Protein AF-A0A3A2HUS3-F1 (afdb_monomer)

pLDDT: mean 70.69, std 8.5, range [50.84, 84.62]

Sequence (132 aa):
MEIFFVGLSAISTSAAAAAAWFSYQVSKDNFKFQKKVTNNQATSYQLNNVLELLIRLKVELEDIGSLSDDEFLKLEPQLQEIKKQINVLAHLVQLRPELIKLRNASDVAHLVDQELELAIEVIKSEIKALWD

Structure (mmCIF, N/CA/C/O backbone):
data_AF-A0A3A2HUS3-F1
#
_entry.id   AF-A0A3A2HUS3-F1
#
loop_
_atom_site.group_PDB
_atom_site.id
_atom_site.type_symbol
_atom_site.label_atom_id
_atom_site.label_alt_id
_atom_site.label_comp_id
_atom_site.label_asym_id
_atom_site.label_entity_id
_atom_site.label_seq_id
_atom_site.pdbx_PDB_ins_code
_atom_site.Cartn_x
_atom_site.Cartn_y
_atom_site.Cartn_z
_atom_site.occupancy
_atom_site.B_iso_or_equiv
_atom_site.auth_seq_id
_atom_site.auth_comp_id
_atom_site.auth_asym_id
_atom_site.auth_atom_id
_atom_site.pdbx_PDB_model_num
ATOM 1 N N . MET A 1 1 ? 50.929 19.639 -42.996 1.00 51.78 1 MET A N 1
ATOM 2 C CA . MET A 1 1 ? 49.926 20.275 -42.111 1.00 51.78 1 MET A CA 1
ATOM 3 C C . MET A 1 1 ? 48.604 19.494 -42.096 1.00 51.78 1 MET A C 1
ATOM 5 O O . MET A 1 1 ? 47.996 19.407 -41.041 1.00 51.78 1 MET A O 1
ATOM 9 N N . GLU A 1 2 ? 48.206 18.839 -43.199 1.00 52.03 2 GLU A N 1
ATOM 10 C CA . GLU A 1 2 ? 46.978 18.016 -43.281 1.00 52.03 2 GLU A CA 1
ATOM 11 C C . GLU A 1 2 ? 46.951 16.778 -42.366 1.00 52.03 2 GLU A C 1
ATOM 13 O O . GLU A 1 2 ? 45.949 16.541 -41.703 1.00 52.03 2 GLU A O 1
ATOM 18 N N . ILE A 1 3 ? 48.049 16.020 -42.247 1.00 53.53 3 ILE A N 1
ATOM 19 C CA . ILE A 1 3 ? 48.079 14.765 -41.458 1.00 53.53 3 ILE A CA 1
ATOM 20 C C . ILE A 1 3 ? 47.799 15.011 -39.960 1.00 53.53 3 ILE A C 1
ATOM 22 O O . ILE A 1 3 ? 47.176 14.190 -39.290 1.00 53.53 3 ILE A O 1
ATOM 26 N N . PHE A 1 4 ? 48.196 16.177 -39.440 1.00 55.53 4 PHE A N 1
ATOM 27 C CA . PHE A 1 4 ? 47.967 16.568 -38.046 1.00 55.53 4 PHE A CA 1
ATOM 28 C C . PHE A 1 4 ? 46.487 16.901 -37.778 1.00 55.53 4 PHE A C 1
ATOM 30 O O . PHE A 1 4 ? 45.933 16.485 -36.764 1.00 55.53 4 PHE A O 1
ATOM 37 N N . PHE A 1 5 ? 45.818 17.572 -38.724 1.00 56.81 5 PHE A N 1
ATOM 38 C CA . PHE A 1 5 ? 44.376 17.850 -38.667 1.00 56.81 5 PHE A CA 1
ATOM 39 C C . PHE A 1 5 ? 43.522 16.585 -38.855 1.00 56.81 5 PHE A C 1
ATOM 41 O O . PHE A 1 5 ? 42.498 16.426 -38.189 1.00 56.81 5 PHE A O 1
ATOM 48 N N . VAL A 1 6 ? 43.956 15.652 -39.708 1.00 60.84 6 VAL A N 1
ATOM 49 C CA . VAL A 1 6 ? 43.299 14.344 -39.886 1.00 60.84 6 VAL A CA 1
ATOM 50 C C . VAL A 1 6 ? 43.428 13.485 -38.619 1.00 60.84 6 VAL A C 1
ATOM 52 O O . VAL A 1 6 ? 42.453 12.877 -38.185 1.00 60.84 6 VAL A O 1
ATOM 55 N N . GLY A 1 7 ? 44.588 13.498 -37.952 1.00 55.97 7 GLY A N 1
ATOM 56 C CA . GLY A 1 7 ? 44.775 12.814 -36.665 1.00 55.97 7 GLY A CA 1
ATOM 57 C C . GLY A 1 7 ? 43.912 13.395 -35.536 1.00 55.97 7 GLY A C 1
ATOM 58 O O . GLY A 1 7 ? 43.252 12.649 -34.814 1.00 55.97 7 GLY A O 1
ATOM 59 N N . LEU A 1 8 ? 43.853 14.726 -35.413 1.00 57.59 8 LEU A N 1
ATOM 60 C CA . LEU A 1 8 ? 43.013 15.414 -34.422 1.00 57.59 8 LEU A CA 1
ATOM 61 C C . LEU A 1 8 ? 41.513 15.206 -34.669 1.00 57.59 8 LEU A C 1
ATOM 63 O O . LEU A 1 8 ? 40.757 15.001 -33.719 1.00 57.59 8 LEU A O 1
ATOM 67 N N . SER A 1 9 ? 41.073 15.215 -35.930 1.00 61.94 9 SER A N 1
ATOM 68 C CA . SER A 1 9 ? 39.673 14.943 -36.279 1.00 61.94 9 SER A CA 1
ATOM 69 C C . SER A 1 9 ? 39.289 13.483 -36.047 1.00 61.94 9 SER A C 1
ATOM 71 O O . SER A 1 9 ? 38.192 13.237 -35.553 1.00 61.94 9 SER A O 1
ATOM 73 N N . ALA A 1 10 ? 40.181 12.517 -36.287 1.00 60.75 10 ALA A N 1
ATOM 74 C CA . ALA A 1 10 ? 39.936 11.109 -35.965 1.00 60.75 10 ALA A CA 1
ATOM 75 C C . ALA A 1 10 ? 39.793 10.870 -34.450 1.00 60.75 10 ALA A C 1
ATOM 77 O O . ALA A 1 10 ? 38.880 10.161 -34.017 1.00 60.75 10 ALA A O 1
ATOM 78 N N . ILE A 1 11 ? 40.641 11.508 -33.635 1.00 58.38 11 ILE A N 1
ATOM 79 C CA . ILE A 1 11 ? 40.558 11.440 -32.166 1.00 58.38 11 ILE A CA 1
ATOM 80 C C . ILE A 1 11 ? 39.273 12.116 -31.670 1.00 58.38 11 ILE A C 1
ATOM 82 O O . ILE A 1 11 ? 38.552 11.536 -30.861 1.00 58.38 11 ILE A O 1
ATOM 86 N N . SER A 1 12 ? 38.941 13.297 -32.200 1.00 56.56 12 SER A N 1
ATOM 87 C CA . SER A 1 12 ? 37.705 14.019 -31.870 1.00 56.56 12 SER A CA 1
ATOM 88 C C . SER A 1 12 ? 36.451 13.224 -32.254 1.00 56.56 12 SER A C 1
ATOM 90 O O . SER A 1 12 ? 35.528 13.087 -31.455 1.00 56.56 12 SER A O 1
ATOM 92 N N . THR A 1 13 ? 36.445 12.602 -33.436 1.00 67.38 13 THR A N 1
ATOM 93 C CA . THR A 1 13 ? 35.332 11.761 -33.910 1.00 67.38 13 THR A CA 1
ATOM 94 C C . THR A 1 13 ? 35.175 10.505 -33.052 1.00 67.38 13 THR A C 1
ATOM 96 O O . THR A 1 13 ? 34.057 10.121 -32.719 1.00 67.38 13 THR A O 1
ATOM 99 N N . SER A 1 14 ? 36.283 9.895 -32.626 1.00 50.84 14 SER A N 1
ATOM 100 C CA . SER A 1 14 ? 36.264 8.733 -31.727 1.00 50.84 14 SER A CA 1
ATOM 101 C C . SER A 1 14 ? 35.761 9.103 -30.327 1.00 50.84 14 SER A C 1
ATOM 103 O O . SER A 1 14 ? 34.958 8.375 -29.745 1.00 50.84 14 SER A O 1
ATOM 105 N N . ALA A 1 15 ? 36.171 10.263 -29.805 1.00 59.06 15 ALA A N 1
ATOM 106 C CA . ALA A 1 15 ? 35.678 10.793 -28.535 1.00 59.06 15 ALA A CA 1
ATOM 107 C C . ALA A 1 15 ? 34.179 11.138 -28.602 1.00 59.06 15 ALA A C 1
ATOM 109 O 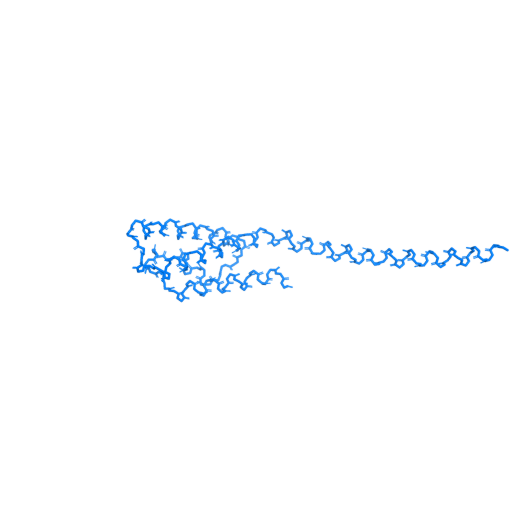O . ALA A 1 15 ? 33.427 10.805 -27.686 1.00 59.06 15 ALA A O 1
ATOM 110 N N . ALA A 1 16 ? 33.724 11.733 -29.708 1.00 62.31 16 ALA A N 1
ATOM 111 C CA . ALA A 1 16 ? 32.313 12.014 -29.953 1.00 62.31 16 ALA A CA 1
ATOM 112 C C . ALA A 1 16 ? 31.480 10.726 -30.067 1.00 62.31 16 ALA A C 1
ATOM 114 O O . ALA A 1 16 ? 30.392 10.650 -29.499 1.00 62.31 16 ALA A O 1
ATOM 115 N N . ALA A 1 17 ? 31.998 9.690 -30.733 1.00 66.25 17 ALA A N 1
ATOM 116 C CA . ALA A 1 17 ? 31.344 8.387 -30.828 1.00 66.25 17 ALA A CA 1
ATOM 117 C C . ALA A 1 17 ? 31.233 7.693 -29.460 1.00 66.25 17 ALA A C 1
ATOM 119 O O . ALA A 1 17 ? 30.179 7.150 -29.130 1.00 66.25 17 ALA A O 1
ATOM 120 N N . ALA A 1 18 ? 32.280 7.763 -28.631 1.00 51.53 18 ALA A N 1
ATOM 121 C CA . ALA A 1 18 ? 32.242 7.252 -27.263 1.00 51.53 18 ALA A CA 1
ATOM 122 C C . ALA A 1 18 ? 31.208 8.005 -26.406 1.00 51.53 18 ALA A C 1
ATOM 124 O O . ALA A 1 18 ? 30.395 7.379 -25.727 1.00 51.53 18 ALA A O 1
ATOM 125 N N . ALA A 1 19 ? 31.173 9.338 -26.486 1.00 58.91 19 ALA A N 1
ATOM 126 C CA . ALA A 1 19 ? 30.178 10.152 -25.789 1.00 58.91 19 ALA A CA 1
ATOM 127 C C . ALA A 1 19 ? 28.741 9.853 -26.257 1.00 58.91 19 ALA A C 1
ATOM 129 O O . ALA A 1 19 ? 27.833 9.740 -25.434 1.00 58.91 19 ALA A O 1
ATOM 130 N N . ALA A 1 20 ? 28.533 9.661 -27.562 1.00 67.50 20 ALA A N 1
ATOM 131 C CA . ALA A 1 20 ? 27.241 9.271 -28.122 1.00 67.50 20 ALA A CA 1
ATOM 132 C C . ALA A 1 20 ? 26.803 7.877 -27.645 1.00 67.50 20 ALA A C 1
ATOM 134 O O . ALA A 1 20 ? 25.630 7.685 -27.330 1.00 67.50 20 ALA A O 1
ATOM 135 N N . TRP A 1 21 ? 27.734 6.926 -27.520 1.00 58.56 21 TRP A N 1
ATOM 136 C CA . TRP A 1 21 ? 27.459 5.597 -26.972 1.00 58.56 21 TRP A CA 1
ATOM 137 C C . TRP A 1 21 ? 27.041 5.657 -25.500 1.00 58.56 21 TRP A C 1
ATOM 139 O O . TRP A 1 21 ? 26.016 5.087 -25.130 1.00 58.56 21 TRP A O 1
ATOM 149 N N . PHE A 1 22 ? 27.774 6.397 -24.661 1.00 55.16 22 PHE A N 1
ATOM 150 C CA . PHE A 1 22 ? 27.390 6.595 -23.259 1.00 55.16 22 PHE A CA 1
ATOM 151 C C . PHE A 1 22 ? 26.035 7.300 -23.131 1.00 55.16 22 PHE A C 1
ATOM 153 O O . PHE A 1 22 ? 25.199 6.875 -22.337 1.00 55.16 22 PHE A O 1
ATOM 160 N N . SER A 1 23 ? 25.780 8.318 -23.956 1.00 57.31 23 SER A N 1
ATOM 161 C CA . SER A 1 23 ? 24.493 9.020 -24.000 1.00 57.31 23 SER A CA 1
ATOM 162 C C . SER A 1 23 ? 23.342 8.094 -24.418 1.00 57.31 23 SER A C 1
ATOM 164 O O . SER A 1 23 ? 22.276 8.104 -23.802 1.00 57.31 23 SER A O 1
ATOM 166 N N . TYR A 1 24 ? 23.565 7.216 -25.401 1.00 68.88 24 TYR A N 1
ATOM 167 C CA . TYR A 1 24 ? 22.598 6.195 -25.804 1.00 68.88 24 TYR A CA 1
ATOM 168 C C . TYR A 1 24 ? 22.323 5.186 -24.684 1.00 68.88 24 TYR A C 1
ATOM 170 O O . TYR A 1 24 ? 21.164 4.854 -24.432 1.00 68.88 24 TYR A O 1
ATOM 178 N N . GLN A 1 25 ? 23.361 4.734 -23.978 1.00 58.06 25 GLN A N 1
ATOM 179 C CA . GLN A 1 25 ? 23.215 3.805 -22.860 1.00 58.06 25 GLN A CA 1
ATOM 180 C C . GLN A 1 25 ? 22.396 4.424 -21.718 1.00 58.06 25 GLN A C 1
ATOM 182 O O . GLN A 1 25 ? 21.412 3.832 -21.279 1.00 58.06 25 GLN A O 1
ATOM 187 N N . VAL A 1 26 ? 22.734 5.655 -21.316 1.00 59.06 26 VAL A N 1
ATOM 188 C CA . VAL A 1 26 ? 22.004 6.412 -20.285 1.00 59.06 26 VAL A CA 1
ATOM 189 C C . VAL A 1 26 ? 20.557 6.663 -20.710 1.00 59.06 26 VAL A C 1
ATOM 191 O O . VAL A 1 26 ? 19.644 6.473 -19.913 1.00 59.06 26 VAL A O 1
ATOM 194 N N . SER A 1 27 ? 20.317 7.029 -21.971 1.00 57.16 27 SER A N 1
ATOM 195 C CA . SER A 1 27 ? 18.965 7.231 -22.505 1.00 57.16 27 SER A CA 1
ATOM 196 C C . SER A 1 27 ? 18.143 5.938 -22.501 1.00 57.16 27 SER A C 1
ATOM 198 O O . SER A 1 27 ? 16.986 5.935 -22.083 1.00 57.16 27 SER A O 1
ATOM 200 N N . LYS A 1 28 ? 18.749 4.809 -22.887 1.00 66.31 28 LYS A N 1
ATOM 201 C CA . LYS A 1 28 ? 18.108 3.489 -22.868 1.00 66.31 28 LYS A CA 1
ATOM 202 C C . LYS A 1 28 ? 17.725 3.063 -21.453 1.00 66.31 28 LYS A C 1
ATOM 204 O O . LYS A 1 28 ? 16.630 2.535 -21.256 1.00 66.31 28 LYS A O 1
ATOM 209 N N . ASP A 1 29 ? 18.600 3.284 -20.482 1.00 62.12 29 ASP A N 1
ATOM 210 C CA . ASP A 1 29 ? 18.331 2.932 -19.090 1.00 62.12 29 ASP A CA 1
ATOM 211 C C . ASP A 1 29 ? 17.313 3.888 -18.456 1.00 62.12 29 ASP A C 1
ATOM 213 O O . ASP A 1 29 ? 16.397 3.432 -17.772 1.00 62.12 29 ASP A O 1
ATOM 217 N N . ASN A 1 30 ? 17.360 5.180 -18.793 1.00 58.94 30 ASN A N 1
ATOM 218 C CA . ASN A 1 30 ? 16.350 6.154 -18.383 1.00 58.94 30 ASN A CA 1
ATOM 219 C C . ASN A 1 30 ? 14.971 5.841 -18.991 1.00 58.94 30 ASN A C 1
ATOM 221 O O . ASN A 1 30 ? 13.960 5.921 -18.305 1.00 58.94 30 ASN A O 1
ATOM 225 N N . PHE A 1 31 ? 14.907 5.409 -20.253 1.00 60.28 31 PHE A N 1
ATOM 226 C CA . PHE A 1 31 ? 13.658 4.983 -20.889 1.00 60.28 31 PHE A CA 1
ATOM 227 C C . PHE A 1 31 ? 13.082 3.721 -20.238 1.00 60.28 31 PHE A C 1
ATOM 229 O O . PHE A 1 31 ? 11.879 3.641 -19.995 1.00 60.28 31 PHE A O 1
ATOM 236 N N . LYS A 1 32 ? 13.926 2.731 -19.915 1.00 66.81 32 LYS A N 1
ATOM 237 C CA . LYS A 1 32 ? 13.492 1.546 -19.156 1.00 66.81 32 LYS A CA 1
ATOM 238 C C . LYS A 1 32 ? 12.974 1.928 -17.772 1.00 66.81 32 LYS A C 1
ATOM 240 O O . LYS A 1 32 ? 11.941 1.405 -17.363 1.00 66.81 32 LYS A O 1
ATOM 245 N N . PHE A 1 33 ? 13.661 2.838 -17.082 1.00 58.59 33 PHE A N 1
ATOM 246 C CA . PHE A 1 33 ? 13.237 3.363 -15.789 1.00 58.59 33 PHE A CA 1
ATOM 247 C C . PHE A 1 33 ? 11.894 4.088 -15.898 1.00 58.59 33 PHE A C 1
ATOM 249 O O . PHE A 1 33 ? 10.962 3.726 -15.192 1.00 58.59 33 PHE A O 1
ATOM 256 N N . GLN A 1 34 ? 11.742 5.021 -16.841 1.00 57.94 34 GLN A N 1
ATOM 257 C CA . GLN A 1 34 ? 10.480 5.725 -17.086 1.00 57.94 34 GLN A CA 1
ATOM 258 C C . GLN A 1 34 ? 9.350 4.759 -17.431 1.00 57.94 34 GLN A C 1
ATOM 260 O O . GLN A 1 34 ? 8.263 4.878 -16.885 1.00 57.94 34 GLN A O 1
ATOM 265 N N . LYS A 1 35 ? 9.604 3.747 -18.266 1.00 63.69 35 LYS A N 1
ATOM 266 C CA . LYS A 1 35 ? 8.612 2.716 -18.587 1.00 63.69 35 LYS A CA 1
ATOM 267 C C . LYS A 1 35 ? 8.212 1.896 -17.356 1.00 63.69 35 LYS A C 1
ATOM 269 O O . LYS A 1 35 ? 7.028 1.623 -17.184 1.00 63.69 35 LYS A O 1
ATOM 274 N N . LYS A 1 36 ? 9.170 1.521 -16.498 1.00 61.88 36 LYS A N 1
ATOM 275 C CA . LYS A 1 36 ? 8.906 0.817 -15.229 1.00 61.88 36 LYS A CA 1
ATOM 276 C C . LYS A 1 36 ? 8.088 1.701 -14.282 1.00 61.88 36 LYS A C 1
ATOM 278 O O . LYS A 1 36 ? 7.074 1.251 -13.764 1.00 61.88 36 LYS A O 1
ATOM 283 N N . VAL A 1 37 ? 8.469 2.972 -14.144 1.00 63.81 37 VAL A N 1
ATOM 284 C CA . VAL A 1 37 ? 7.759 3.978 -13.344 1.00 63.81 37 VAL A CA 1
ATOM 285 C C . VAL A 1 37 ? 6.339 4.166 -13.857 1.00 63.81 37 VAL A C 1
ATOM 287 O O . VAL A 1 37 ? 5.416 3.966 -13.090 1.00 63.81 37 VAL A O 1
ATOM 290 N N . THR A 1 38 ? 6.127 4.484 -15.135 1.00 64.81 38 THR A N 1
ATOM 291 C CA . THR A 1 38 ? 4.790 4.743 -15.694 1.00 64.81 38 THR A CA 1
ATOM 292 C C . THR A 1 38 ? 3.878 3.521 -15.606 1.00 64.81 38 THR A C 1
ATOM 294 O O . THR A 1 38 ? 2.712 3.667 -15.247 1.00 64.81 38 THR A O 1
ATOM 297 N N . ASN A 1 39 ? 4.398 2.317 -15.867 1.00 66.81 39 ASN A N 1
ATOM 298 C CA . ASN A 1 39 ? 3.611 1.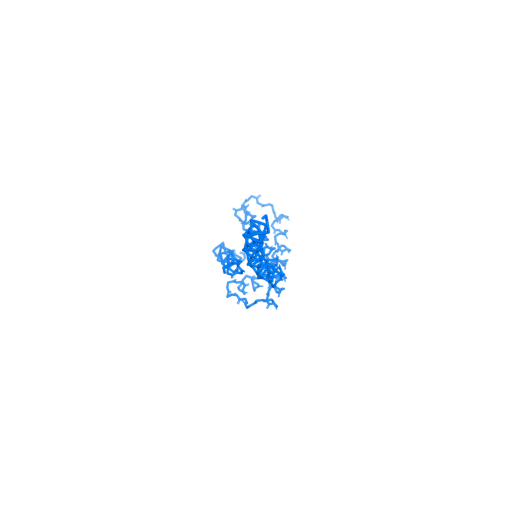087 -15.742 1.00 66.81 39 ASN A CA 1
ATOM 299 C C . ASN A 1 39 ? 3.208 0.796 -14.290 1.00 66.81 39 ASN A C 1
ATOM 301 O O . ASN A 1 39 ? 2.114 0.290 -14.055 1.00 66.81 39 ASN A O 1
ATOM 305 N N . ASN A 1 40 ? 4.067 1.139 -13.327 1.00 72.56 40 ASN A N 1
ATOM 306 C CA . ASN A 1 40 ? 3.840 0.849 -11.914 1.00 72.56 40 ASN A CA 1
ATOM 307 C C . ASN A 1 40 ? 3.300 2.057 -11.136 1.00 72.56 40 ASN A C 1
ATOM 309 O O . ASN A 1 40 ? 2.990 1.919 -9.959 1.00 72.56 40 ASN A O 1
ATOM 313 N N . GLN A 1 41 ? 3.153 3.231 -11.759 1.00 72.06 41 GLN A N 1
ATOM 314 C CA . GLN A 1 41 ? 2.782 4.480 -11.089 1.00 72.06 41 GLN A CA 1
ATOM 315 C C . GLN A 1 41 ? 1.375 4.402 -10.504 1.00 72.06 41 GLN A C 1
ATOM 317 O O . GLN A 1 41 ? 1.178 4.760 -9.347 1.00 72.06 41 GLN A O 1
ATOM 322 N N . ALA A 1 42 ? 0.407 3.903 -11.279 1.00 72.75 42 ALA A N 1
ATOM 323 C CA . ALA A 1 42 ? -0.967 3.738 -10.811 1.00 72.75 42 ALA A CA 1
ATOM 324 C C . ALA A 1 42 ? -1.036 2.734 -9.649 1.00 72.75 42 ALA A C 1
ATOM 326 O O . ALA A 1 42 ? -1.617 3.033 -8.610 1.00 72.75 42 ALA A O 1
ATOM 327 N N . THR A 1 43 ? -0.378 1.582 -9.790 1.00 73.94 43 THR A N 1
ATOM 328 C CA . THR A 1 43 ? -0.352 0.532 -8.763 1.00 73.94 43 THR A CA 1
ATOM 329 C C . THR A 1 43 ? 0.383 0.983 -7.502 1.00 73.94 43 THR A C 1
ATOM 331 O O . THR A 1 43 ? -0.131 0.813 -6.403 1.00 73.94 43 THR A O 1
ATOM 334 N N . SER A 1 44 ? 1.547 1.623 -7.637 1.00 74.38 44 SER A N 1
ATOM 335 C CA . SER A 1 44 ? 2.327 2.140 -6.509 1.00 74.38 44 SER A CA 1
ATOM 336 C C . SER A 1 44 ? 1.605 3.278 -5.795 1.00 74.38 44 SER A C 1
ATOM 338 O O . SER A 1 44 ? 1.678 3.348 -4.573 1.00 74.38 44 SER A O 1
ATOM 340 N N . TYR A 1 45 ? 0.912 4.157 -6.522 1.00 78.06 45 TYR A N 1
ATOM 341 C CA . TYR A 1 45 ? 0.103 5.213 -5.915 1.00 78.06 45 TYR A CA 1
ATOM 342 C C . TYR A 1 45 ? -1.032 4.620 -5.071 1.00 78.06 45 TYR A C 1
ATOM 344 O O . TYR A 1 45 ? -1.200 5.002 -3.9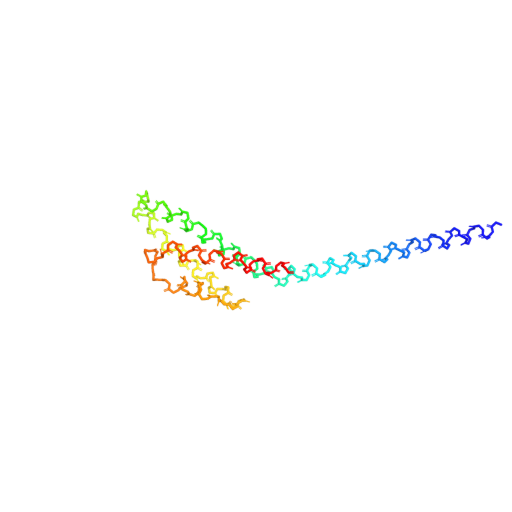17 1.00 78.06 45 TYR A O 1
ATOM 352 N N . GLN A 1 46 ? -1.753 3.631 -5.606 1.00 78.00 46 GLN A N 1
ATOM 353 C CA . GLN A 1 46 ? -2.832 2.964 -4.872 1.00 78.00 46 GLN A CA 1
ATOM 354 C C . GLN A 1 46 ? -2.312 2.170 -3.664 1.00 78.00 46 GLN A C 1
ATOM 356 O O . GLN A 1 46 ? -2.874 2.282 -2.580 1.00 78.00 46 GLN A O 1
ATOM 361 N N . LEU A 1 47 ? -1.211 1.423 -3.804 1.00 77.75 47 LEU A N 1
ATOM 362 C CA . LEU A 1 47 ? -0.591 0.710 -2.680 1.00 77.75 47 LEU A CA 1
ATOM 363 C C . LEU A 1 47 ? -0.136 1.663 -1.568 1.00 77.75 47 LEU A C 1
ATOM 365 O O . LEU A 1 47 ? -0.358 1.370 -0.397 1.00 77.75 47 LEU A O 1
ATOM 369 N N . ASN A 1 48 ? 0.465 2.804 -1.918 1.00 77.38 48 ASN A N 1
ATOM 370 C CA . ASN A 1 48 ? 0.888 3.802 -0.935 1.00 77.38 48 ASN A CA 1
ATOM 371 C C . ASN A 1 48 ? -0.304 4.429 -0.202 1.00 77.38 48 ASN A C 1
ATOM 373 O O . ASN A 1 48 ? -0.242 4.573 1.015 1.00 77.38 48 ASN A O 1
ATOM 377 N N . ASN A 1 49 ? -1.399 4.737 -0.903 1.00 79.81 49 ASN A N 1
ATOM 378 C CA . ASN A 1 49 ? -2.602 5.260 -0.254 1.00 79.81 49 ASN A CA 1
ATOM 379 C C . ASN A 1 49 ? -3.210 4.244 0.727 1.00 79.81 49 ASN A C 1
ATOM 381 O O . ASN A 1 49 ? -3.570 4.607 1.845 1.00 79.81 49 ASN A O 1
ATOM 385 N N . VAL A 1 50 ? -3.297 2.962 0.342 1.00 79.19 50 VAL A N 1
ATOM 386 C CA . VAL A 1 50 ? -3.784 1.910 1.252 1.00 79.19 50 VAL A CA 1
ATOM 387 C C . VAL A 1 50 ? -2.846 1.766 2.455 1.00 79.19 50 VAL A C 1
ATOM 389 O O . VAL A 1 50 ? -3.320 1.648 3.581 1.00 79.19 50 VAL A O 1
ATOM 392 N N . LEU A 1 51 ? -1.526 1.817 2.241 1.00 78.50 51 LEU A N 1
ATOM 393 C CA . LEU A 1 51 ? -0.534 1.749 3.315 1.00 78.50 51 LEU A CA 1
ATOM 394 C C . LEU A 1 51 ? -0.679 2.905 4.313 1.00 78.50 51 LEU A C 1
ATOM 396 O O . LEU A 1 51 ? -0.642 2.671 5.517 1.00 78.50 51 LEU A O 1
ATOM 400 N N . GLU A 1 52 ? -0.844 4.135 3.826 1.00 76.19 52 GLU A N 1
ATOM 401 C CA . GLU A 1 52 ? -1.014 5.319 4.672 1.00 76.19 52 GLU A CA 1
ATOM 402 C C . GLU A 1 52 ? -2.267 5.201 5.548 1.00 76.19 52 GLU A C 1
ATOM 404 O O . GLU A 1 52 ? -2.198 5.411 6.760 1.00 76.19 52 GLU A O 1
ATOM 409 N N . LEU A 1 53 ? -3.392 4.793 4.953 1.00 79.31 53 LEU A N 1
ATOM 410 C CA . LEU A 1 53 ? -4.644 4.601 5.681 1.00 79.31 53 LEU A CA 1
ATOM 411 C C . LEU A 1 53 ? -4.545 3.473 6.717 1.00 79.31 53 LEU A C 1
ATOM 413 O O . LEU A 1 53 ? -5.035 3.631 7.832 1.00 79.31 53 LEU A O 1
ATOM 417 N N . LEU A 1 54 ? -3.881 2.362 6.383 1.00 76.88 54 LEU A N 1
ATOM 418 C CA . LEU A 1 54 ? -3.650 1.257 7.318 1.00 76.88 54 LEU A CA 1
ATOM 419 C C . LEU A 1 54 ? -2.774 1.663 8.502 1.00 76.88 54 LEU A C 1
ATOM 421 O O . LEU A 1 54 ? -3.075 1.295 9.633 1.00 76.88 54 LEU A O 1
ATOM 425 N N . ILE A 1 55 ? -1.697 2.413 8.254 1.00 74.56 55 ILE A N 1
ATOM 426 C CA . ILE A 1 55 ? -0.813 2.895 9.321 1.00 74.56 55 ILE A CA 1
ATOM 427 C C . ILE A 1 55 ? -1.570 3.865 10.226 1.00 74.56 55 ILE A C 1
ATOM 429 O O . ILE A 1 55 ? -1.473 3.739 11.443 1.00 74.56 55 ILE A O 1
ATOM 433 N N . ARG A 1 56 ? -2.346 4.797 9.655 1.00 75.19 56 ARG A N 1
ATOM 434 C CA . ARG A 1 56 ? -3.179 5.712 10.445 1.00 75.19 56 ARG A CA 1
ATOM 435 C C . ARG A 1 56 ? -4.162 4.939 11.323 1.00 75.19 56 ARG A C 1
ATOM 437 O O . ARG A 1 56 ? -4.191 5.178 12.523 1.00 75.19 56 ARG A O 1
ATOM 444 N N . LEU A 1 57 ? -4.895 3.986 10.745 1.00 75.44 57 LEU A N 1
ATOM 445 C CA . LEU A 1 57 ? -5.850 3.172 11.494 1.00 75.44 57 LEU A CA 1
ATOM 446 C C . LEU A 1 57 ? -5.161 2.363 12.604 1.00 75.44 57 LEU A C 1
ATOM 448 O O . LEU A 1 57 ? -5.683 2.293 13.708 1.00 75.44 57 LEU A O 1
ATOM 452 N N . LYS A 1 58 ? -3.974 1.794 12.344 1.00 75.00 58 LYS A N 1
ATOM 453 C CA . LYS A 1 58 ? -3.198 1.071 13.363 1.00 75.00 58 LYS A CA 1
ATOM 454 C C . LYS A 1 58 ? -2.823 1.980 14.536 1.00 75.00 58 LYS A C 1
ATOM 456 O O . LYS A 1 58 ? -3.041 1.603 15.678 1.00 75.00 58 LYS A O 1
ATOM 461 N N . VAL A 1 59 ? -2.297 3.172 14.254 1.00 75.44 59 VAL A N 1
ATOM 462 C CA . VAL A 1 59 ? -1.899 4.140 15.290 1.00 75.44 59 VAL A CA 1
ATOM 463 C C . VAL A 1 59 ? -3.105 4.602 16.110 1.00 75.44 59 VAL A C 1
ATOM 465 O O . VAL A 1 59 ? -3.012 4.696 17.328 1.00 75.44 59 VAL A O 1
ATOM 468 N N . GLU A 1 60 ? -4.243 4.857 15.461 1.00 72.50 60 GLU A N 1
ATOM 469 C CA . GLU A 1 60 ? -5.475 5.248 16.155 1.00 72.50 60 GLU A CA 1
ATOM 470 C C . GLU A 1 60 ? -6.034 4.093 17.013 1.00 72.50 60 GLU A C 1
ATOM 472 O O . GLU A 1 60 ? -6.536 4.332 18.107 1.00 72.50 60 GLU A O 1
ATOM 477 N N . LEU A 1 61 ? -5.884 2.835 16.583 1.00 71.69 61 LEU A N 1
ATOM 478 C CA . LEU A 1 61 ? -6.295 1.657 17.360 1.00 71.69 61 LEU A CA 1
ATOM 479 C C . LEU A 1 61 ? -5.353 1.298 18.509 1.00 71.69 61 LEU A C 1
ATOM 481 O O . LEU A 1 61 ? -5.802 0.761 19.521 1.00 71.69 61 LEU A O 1
ATOM 485 N N . GLU A 1 62 ? -4.064 1.596 18.387 1.00 69.31 62 GLU A N 1
ATOM 486 C CA . GLU A 1 62 ? -3.095 1.395 19.468 1.00 69.31 62 GLU A CA 1
ATOM 487 C C . GLU A 1 62 ? -3.427 2.278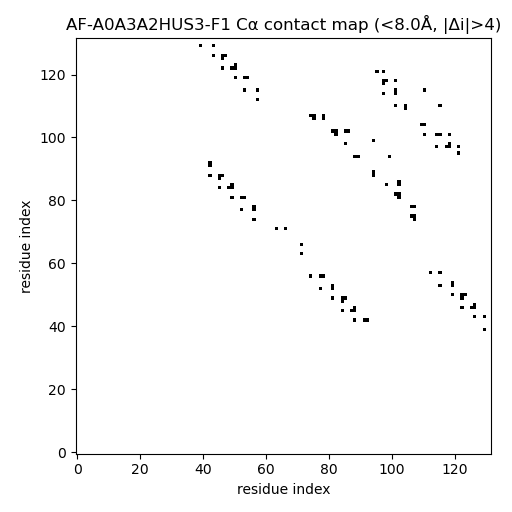 20.687 1.00 69.31 62 GLU A C 1
ATOM 489 O O . GLU A 1 62 ? -3.167 1.894 21.827 1.00 69.31 62 GLU A O 1
ATOM 494 N N . ASP A 1 63 ? -4.098 3.412 20.452 1.00 66.94 63 ASP A N 1
ATOM 495 C CA . ASP A 1 63 ? -4.565 4.351 21.475 1.00 66.94 63 ASP A CA 1
ATOM 496 C C . ASP A 1 63 ? -6.083 4.249 21.748 1.00 66.94 63 ASP A C 1
ATOM 498 O O . ASP A 1 63 ? -6.703 5.158 22.298 1.00 66.94 63 ASP A O 1
ATOM 502 N N . ILE A 1 64 ? -6.716 3.118 21.405 1.00 68.12 64 ILE A N 1
ATOM 503 C CA . ILE A 1 64 ? -8.174 2.929 21.538 1.00 68.12 64 ILE A CA 1
ATOM 504 C C . ILE A 1 64 ? -8.699 3.155 22.963 1.00 68.12 64 ILE A C 1
ATOM 506 O O . ILE A 1 64 ? -9.849 3.537 23.150 1.00 68.12 64 ILE A O 1
ATOM 510 N N . GLY A 1 65 ? -7.856 2.934 23.977 1.00 64.94 65 GLY A N 1
ATOM 511 C CA . GLY A 1 65 ? -8.200 3.142 25.383 1.00 64.94 65 GLY A CA 1
ATOM 512 C C . GLY A 1 65 ? -8.307 4.613 25.796 1.00 64.94 65 GLY A C 1
ATOM 513 O O . GLY A 1 65 ? -8.842 4.889 26.870 1.00 64.94 65 GLY A O 1
ATOM 514 N N . SER A 1 66 ? -7.802 5.543 24.981 1.00 72.25 66 SER A N 1
ATOM 515 C CA . SER A 1 66 ? -7.924 6.987 25.202 1.00 72.25 66 SER A CA 1
ATOM 516 C C . SER A 1 66 ? -8.919 7.665 24.254 1.00 72.25 66 SER A C 1
ATOM 518 O O . SER A 1 66 ? -9.308 8.807 24.510 1.00 72.25 66 SER A O 1
ATOM 520 N N . LEU A 1 67 ? -9.366 6.963 23.205 1.00 75.50 67 LEU A N 1
ATOM 521 C CA . LEU A 1 67 ? -10.369 7.460 22.268 1.00 75.50 67 LEU A CA 1
ATOM 522 C C . LEU A 1 67 ? -11.732 7.621 22.945 1.00 75.50 67 LEU A C 1
ATOM 524 O O . LEU A 1 67 ? -12.216 6.742 23.659 1.00 75.50 67 LEU A O 1
ATOM 528 N N . SER A 1 68 ? -12.386 8.746 22.670 1.00 76.12 68 SER A N 1
ATOM 529 C CA . SER A 1 68 ? -13.799 8.920 23.001 1.00 76.12 68 SER A CA 1
ATOM 530 C C . SER A 1 68 ? -14.697 8.094 22.070 1.00 76.12 68 SER A C 1
ATOM 532 O O . SER A 1 68 ? -14.322 7.792 20.936 1.00 76.12 68 SER A O 1
ATOM 534 N N . ASP A 1 69 ? -15.921 7.776 22.506 1.00 75.00 69 ASP A N 1
ATOM 535 C CA . ASP A 1 69 ? -16.899 7.033 21.690 1.00 75.00 69 ASP A CA 1
ATOM 536 C C . ASP A 1 69 ? -17.148 7.700 20.319 1.00 75.00 69 ASP A C 1
ATOM 538 O O . ASP A 1 69 ? -17.264 7.024 19.297 1.00 75.00 69 ASP A O 1
ATOM 542 N N . ASP A 1 70 ? -17.163 9.038 20.271 1.00 78.00 70 ASP A N 1
ATOM 543 C CA . ASP A 1 70 ? -17.306 9.813 19.031 1.00 78.00 70 ASP A CA 1
ATOM 544 C C . ASP A 1 70 ? -16.095 9.685 18.094 1.00 78.00 70 ASP A C 1
ATOM 546 O O . ASP A 1 70 ? -16.231 9.820 16.875 1.00 78.00 70 ASP A O 1
ATOM 550 N N . GLU A 1 71 ? -14.897 9.471 18.633 1.00 73.69 71 GLU A N 1
ATOM 551 C CA . GLU A 1 71 ? -13.686 9.243 17.844 1.00 73.69 71 GLU A CA 1
ATOM 552 C C . GLU A 1 71 ? -13.594 7.796 17.373 1.00 73.69 71 GLU A C 1
ATOM 554 O O . GLU A 1 71 ? -13.254 7.560 16.215 1.00 73.69 71 GLU A O 1
ATOM 559 N N . PHE A 1 72 ? -14.013 6.843 18.206 1.00 74.62 72 PHE A N 1
ATOM 560 C CA . PHE A 1 72 ? -14.140 5.445 17.813 1.00 74.62 72 PHE A CA 1
ATOM 561 C C . PHE A 1 72 ? -15.117 5.276 16.637 1.00 74.62 72 PHE A C 1
ATOM 563 O O . PHE A 1 72 ? -14.796 4.629 15.640 1.00 74.62 72 PHE A O 1
ATOM 570 N N . LEU A 1 73 ? -16.267 5.961 16.671 1.00 77.62 73 LEU A N 1
ATOM 571 C CA . LEU A 1 73 ? -17.237 5.961 15.567 1.00 77.62 73 LEU A CA 1
ATOM 572 C C . LEU A 1 73 ? -16.682 6.544 14.254 1.00 77.62 73 LEU A C 1
ATOM 574 O O . LEU A 1 73 ? -17.207 6.247 13.179 1.00 77.62 73 LEU A O 1
ATOM 578 N N . LYS A 1 74 ? -15.618 7.357 14.305 1.00 79.75 74 LYS A N 1
ATOM 579 C CA . LYS A 1 74 ? -14.944 7.890 13.107 1.00 79.75 74 LYS A CA 1
ATOM 580 C C . LYS A 1 74 ? -13.956 6.905 12.486 1.00 79.75 74 LYS A C 1
ATOM 582 O O . LYS A 1 74 ? -13.567 7.122 11.339 1.00 79.75 74 LYS A O 1
ATOM 587 N N . LEU A 1 75 ? -13.595 5.819 13.167 1.00 77.94 75 LEU A N 1
ATOM 588 C CA . LEU A 1 75 ? -12.757 4.761 12.595 1.00 77.94 75 LEU A CA 1
ATOM 589 C C . LEU A 1 75 ? -13.540 3.907 11.589 1.00 77.94 75 LEU A C 1
ATOM 591 O O . LEU A 1 75 ? -12.995 3.460 10.581 1.00 77.94 75 LEU A O 1
ATOM 595 N N . GLU A 1 76 ? -14.845 3.737 11.808 1.00 79.81 76 GLU A N 1
ATOM 596 C CA . GLU A 1 76 ? -15.742 2.986 10.925 1.00 79.81 76 GLU A CA 1
ATOM 597 C C . GLU A 1 76 ? -15.710 3.486 9.462 1.00 79.81 76 GLU A C 1
ATOM 599 O O . GLU A 1 76 ? -15.467 2.685 8.549 1.00 79.81 76 GLU A O 1
ATOM 604 N N . PRO A 1 77 ? -15.889 4.795 9.176 1.00 83.06 77 PRO A N 1
ATOM 605 C CA . PRO A 1 77 ? -15.760 5.309 7.816 1.00 83.06 77 PRO A CA 1
ATOM 606 C C . PRO A 1 77 ? -14.326 5.221 7.269 1.00 83.06 77 PRO A C 1
ATOM 608 O O . PRO A 1 77 ? -14.170 5.072 6.056 1.00 83.06 77 PRO A O 1
ATOM 611 N N . GLN A 1 78 ? -13.284 5.254 8.112 1.00 80.06 78 GLN A N 1
ATOM 612 C CA . GLN A 1 78 ? -11.906 5.032 7.650 1.00 80.06 78 GLN A CA 1
ATOM 613 C C . GLN A 1 78 ? -11.701 3.591 7.169 1.00 80.06 78 GLN A C 1
ATOM 615 O O . GLN A 1 78 ? -11.134 3.374 6.098 1.00 80.06 78 GLN A O 1
ATOM 620 N N . LEU A 1 79 ? -12.226 2.606 7.903 1.00 80.06 79 LEU A N 1
ATOM 621 C CA . LEU A 1 79 ? -12.209 1.207 7.480 1.00 80.06 79 LEU A CA 1
ATOM 622 C C . LEU A 1 79 ? -12.963 1.011 6.158 1.00 80.06 79 LEU A C 1
ATOM 624 O O . LEU A 1 79 ? -12.503 0.274 5.285 1.00 80.06 79 LEU A O 1
ATOM 628 N N . GLN A 1 80 ? -14.098 1.689 5.967 1.00 84.50 80 GLN A N 1
ATOM 629 C CA . GLN A 1 80 ? -14.825 1.652 4.692 1.00 84.50 80 GLN A CA 1
ATOM 630 C C . GLN A 1 80 ? -14.008 2.242 3.534 1.00 84.50 80 GLN A C 1
ATOM 632 O O . GLN A 1 80 ? -13.998 1.672 2.439 1.00 84.50 80 GLN A O 1
ATOM 637 N N . GLU A 1 81 ? -13.280 3.336 3.763 1.00 82.44 81 GLU A N 1
ATOM 638 C CA . GLU A 1 81 ? -12.382 3.903 2.753 1.00 82.44 81 GLU A CA 1
ATOM 639 C C . GLU A 1 81 ? -11.222 2.945 2.434 1.00 82.44 81 GLU A C 1
ATOM 641 O O . GLU A 1 81 ? -10.945 2.696 1.261 1.00 82.44 81 GLU A O 1
ATOM 646 N N . ILE A 1 82 ? -10.620 2.302 3.441 1.00 80.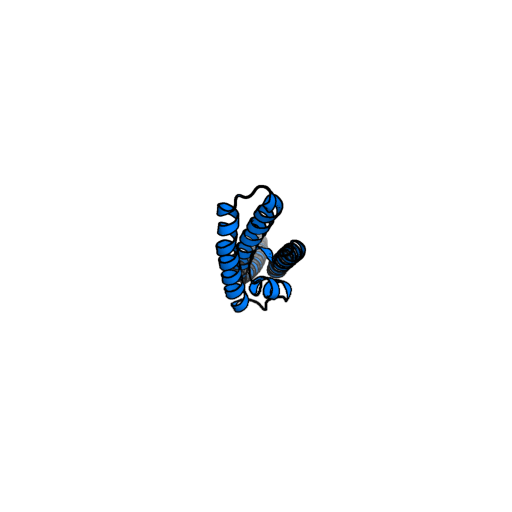88 82 ILE A N 1
ATOM 647 C CA . ILE A 1 82 ? -9.593 1.266 3.237 1.00 80.88 82 ILE A CA 1
ATOM 648 C C . ILE A 1 82 ? -10.140 0.115 2.385 1.00 80.88 82 ILE A C 1
ATOM 650 O O . ILE A 1 82 ? -9.516 -0.278 1.399 1.00 80.88 82 ILE A O 1
ATOM 654 N N . LYS A 1 83 ? -11.336 -0.398 2.699 1.00 83.62 83 LYS A N 1
ATOM 655 C CA . LYS A 1 83 ? -12.001 -1.458 1.916 1.00 83.62 83 LYS A CA 1
ATOM 656 C C . LYS A 1 83 ? -12.215 -1.044 0.463 1.00 83.62 83 LYS A C 1
ATOM 658 O O . LYS A 1 83 ? -11.983 -1.836 -0.454 1.00 83.62 83 LYS A O 1
ATOM 663 N N . LYS A 1 84 ? -12.642 0.198 0.235 1.00 84.62 84 LYS A N 1
ATOM 664 C CA . LYS A 1 84 ? -12.828 0.757 -1.106 1.00 84.62 84 LYS A CA 1
ATOM 665 C C . LYS A 1 84 ? -11.506 0.830 -1.868 1.00 84.62 84 LYS A C 1
ATOM 667 O O . LYS A 1 84 ? -11.464 0.420 -3.026 1.00 84.62 84 LYS A O 1
ATOM 672 N N . GLN A 1 85 ? -10.427 1.276 -1.230 1.00 79.38 85 GLN A N 1
ATOM 673 C CA . GLN A 1 85 ? -9.110 1.336 -1.866 1.00 79.38 85 GLN A CA 1
ATOM 674 C C . GLN A 1 85 ? -8.526 -0.056 -2.136 1.00 79.38 85 GLN A C 1
ATOM 676 O O . GLN A 1 85 ? -7.978 -0.288 -3.210 1.00 79.38 85 GLN A O 1
ATOM 681 N N . ILE A 1 86 ? -8.740 -1.025 -1.242 1.00 79.88 86 ILE A N 1
ATOM 682 C CA . ILE A 1 86 ? -8.389 -2.432 -1.485 1.00 79.88 86 ILE A CA 1
ATOM 683 C C . ILE A 1 86 ? -9.175 -3.002 -2.673 1.00 79.88 86 ILE A C 1
ATOM 685 O O . ILE A 1 86 ? -8.617 -3.757 -3.464 1.00 79.88 86 ILE A O 1
ATOM 689 N N . ASN A 1 87 ? -10.445 -2.630 -2.854 1.00 81.75 87 ASN A N 1
ATOM 690 C CA . ASN A 1 87 ? -11.214 -3.030 -4.036 1.00 81.75 87 ASN A CA 1
ATOM 691 C C . ASN A 1 87 ? -10.657 -2.423 -5.327 1.00 81.75 87 ASN A C 1
ATOM 693 O O . ASN A 1 87 ? -10.545 -3.126 -6.327 1.00 81.75 87 ASN A O 1
ATOM 697 N N . VAL A 1 88 ? -10.263 -1.148 -5.308 1.00 80.00 88 VAL A N 1
ATOM 698 C CA . VAL A 1 88 ? -9.575 -0.521 -6.449 1.00 80.00 88 VAL A CA 1
ATOM 699 C C . VAL A 1 88 ? -8.265 -1.254 -6.746 1.00 80.00 88 VAL A C 1
ATOM 701 O O . VAL A 1 88 ? -7.987 -1.583 -7.898 1.00 80.00 88 VAL A O 1
ATOM 704 N N . LEU A 1 89 ? -7.499 -1.588 -5.708 1.00 76.88 89 LEU A N 1
ATOM 705 C CA . LEU A 1 89 ? -6.262 -2.350 -5.823 1.00 76.88 89 LEU A CA 1
ATOM 706 C C . LEU A 1 89 ? -6.497 -3.764 -6.383 1.00 76.88 89 LEU A C 1
ATOM 708 O O . LEU A 1 89 ? -5.698 -4.230 -7.188 1.00 76.88 89 LEU A O 1
ATOM 712 N N . ALA A 1 90 ? -7.617 -4.411 -6.049 1.00 77.94 90 ALA A N 1
ATOM 713 C CA . ALA A 1 90 ? -7.994 -5.726 -6.574 1.00 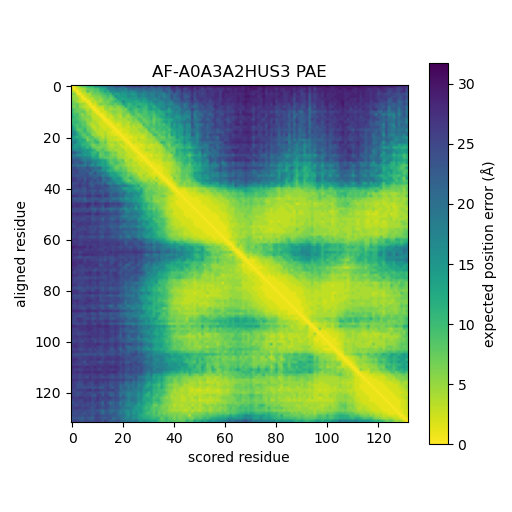77.94 90 ALA A CA 1
ATOM 714 C C . ALA A 1 90 ? -8.171 -5.757 -8.098 1.00 77.94 90 ALA A C 1
ATOM 716 O O . ALA A 1 90 ? -8.038 -6.810 -8.717 1.00 77.94 90 ALA A O 1
ATOM 717 N N . HIS A 1 91 ? -8.491 -4.610 -8.703 1.00 76.75 91 HIS A N 1
ATOM 718 C CA . HIS A 1 91 ? -8.571 -4.473 -10.155 1.00 76.75 91 HIS A CA 1
ATOM 719 C C . HIS A 1 91 ? -7.199 -4.294 -10.815 1.00 76.75 91 HIS A C 1
ATOM 721 O O . HIS A 1 91 ? -7.079 -4.494 -12.022 1.00 76.75 91 HIS A O 1
ATOM 727 N N . LEU A 1 92 ? -6.177 -3.914 -10.044 1.00 68.56 92 LEU A N 1
ATOM 728 C CA . LEU A 1 92 ? -4.823 -3.650 -10.530 1.00 68.56 92 LEU A CA 1
ATOM 729 C C . LEU A 1 92 ? -3.877 -4.829 -10.285 1.00 68.56 92 LEU A C 1
ATOM 731 O O . LEU A 1 92 ? 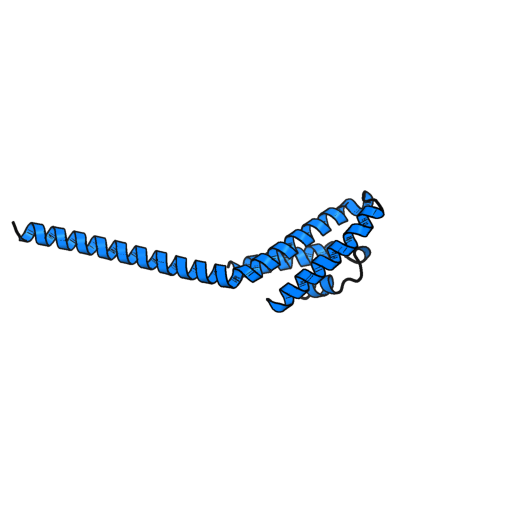-2.991 -5.077 -11.100 1.00 68.56 92 LEU A O 1
ATOM 735 N N . VAL A 1 93 ? -4.058 -5.548 -9.177 1.00 71.94 93 VAL A N 1
ATOM 736 C CA . VAL A 1 93 ? -3.203 -6.661 -8.750 1.00 71.94 93 VAL A CA 1
ATOM 737 C C . VAL A 1 93 ? -4.019 -7.774 -8.105 1.00 71.94 93 VAL A C 1
ATOM 739 O O . VAL A 1 93 ? -5.100 -7.558 -7.557 1.00 71.94 93 VAL A O 1
ATOM 742 N N . GLN A 1 94 ? -3.476 -8.991 -8.139 1.00 75.88 94 GLN A N 1
ATOM 743 C CA . GLN A 1 94 ? -4.058 -10.111 -7.415 1.00 75.88 94 GLN A CA 1
ATOM 744 C C . GLN A 1 94 ? -3.922 -9.872 -5.907 1.00 75.88 94 GLN A C 1
ATOM 746 O O . GLN A 1 94 ? -2.813 -9.826 -5.378 1.00 75.88 94 GLN A O 1
ATOM 751 N N . LEU A 1 95 ? -5.054 -9.725 -5.213 1.00 72.81 95 LEU A N 1
ATOM 752 C CA . LEU A 1 95 ? -5.036 -9.507 -3.772 1.00 72.81 95 LEU A CA 1
ATOM 753 C C . LEU A 1 95 ? -4.510 -10.731 -3.028 1.00 72.81 95 LEU A C 1
ATOM 755 O O . LEU A 1 95 ? -4.926 -11.869 -3.259 1.00 72.81 95 LEU A O 1
ATOM 759 N N . ARG A 1 96 ? -3.647 -10.450 -2.061 1.00 76.69 96 ARG A N 1
ATOM 760 C CA . ARG A 1 96 ? -3.169 -11.415 -1.080 1.00 76.69 96 ARG A CA 1
ATOM 761 C C . ARG A 1 96 ? -4.270 -11.751 -0.060 1.00 76.69 96 ARG A C 1
ATOM 763 O O . ARG A 1 96 ? -5.127 -10.900 0.207 1.00 76.69 96 ARG A O 1
ATOM 770 N N . PRO A 1 97 ? -4.268 -12.963 0.522 1.00 74.31 97 PRO A N 1
ATOM 771 C CA . PRO A 1 97 ? -5.285 -13.405 1.480 1.00 74.31 97 PRO A CA 1
ATOM 772 C C . PRO A 1 97 ? -5.491 -12.451 2.665 1.00 74.31 97 PRO A C 1
ATOM 774 O O . PRO A 1 97 ? -6.616 -12.276 3.124 1.00 74.31 97 PRO A O 1
ATOM 777 N N . GLU A 1 98 ? -4.426 -11.807 3.131 1.00 78.19 98 GLU A N 1
ATOM 778 C CA . GLU A 1 98 ? -4.412 -10.869 4.255 1.00 78.19 98 GLU A CA 1
ATOM 779 C C . GLU A 1 98 ? -5.237 -9.611 3.939 1.00 78.19 98 GLU A C 1
ATOM 781 O O . GLU A 1 98 ? -6.077 -9.191 4.732 1.00 78.19 98 GLU A O 1
ATOM 786 N N . LEU A 1 99 ? -5.096 -9.071 2.723 1.00 75.75 99 LEU A N 1
ATOM 787 C CA . LEU A 1 99 ? -5.888 -7.929 2.250 1.00 75.75 99 LEU A CA 1
ATOM 788 C C . LEU A 1 99 ? -7.349 -8.307 1.994 1.00 75.75 99 LEU A C 1
ATOM 790 O O . LEU A 1 99 ? -8.248 -7.489 2.183 1.00 75.75 99 LEU A O 1
ATOM 794 N N . ILE A 1 100 ? -7.606 -9.556 1.598 1.00 78.62 100 ILE A N 1
ATOM 795 C CA . ILE A 1 100 ? -8.966 -10.085 1.434 1.00 78.62 100 ILE A CA 1
ATOM 796 C C . ILE A 1 100 ? -9.665 -10.208 2.792 1.00 78.62 100 ILE A C 1
ATOM 798 O O . ILE A 1 100 ? -10.842 -9.865 2.895 1.00 78.62 100 ILE A O 1
ATOM 802 N N . LYS A 1 101 ? -8.958 -10.671 3.830 1.00 78.62 101 LYS A N 1
ATOM 803 C CA . LYS A 1 101 ? -9.491 -10.718 5.198 1.00 78.62 101 LYS A CA 1
ATOM 804 C C . LYS A 1 101 ? -9.852 -9.326 5.693 1.00 78.62 101 LYS A C 1
ATOM 806 O O . LYS A 1 101 ? -10.987 -9.124 6.108 1.00 78.62 101 LYS A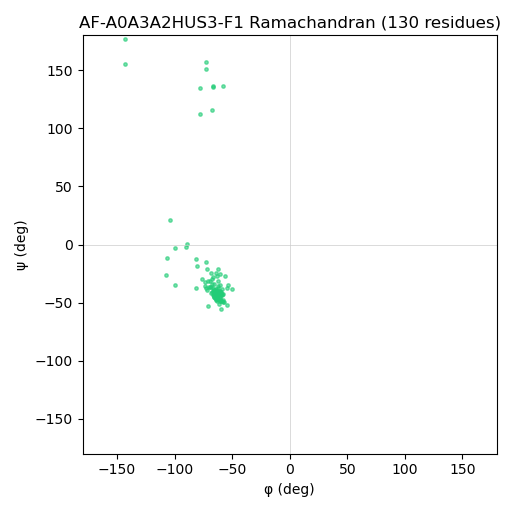 O 1
ATOM 811 N N . LEU A 1 102 ? -8.945 -8.361 5.538 1.00 78.31 102 LEU A N 1
ATOM 812 C CA . LEU A 1 102 ? -9.195 -6.979 5.941 1.00 78.31 102 LEU A CA 1
ATOM 813 C C . LEU A 1 102 ? -10.379 -6.358 5.182 1.00 78.31 102 LEU A C 1
ATOM 815 O O . LEU A 1 102 ? -11.225 -5.684 5.766 1.00 78.31 102 LEU A O 1
ATOM 819 N N . ARG A 1 103 ? -10.498 -6.647 3.880 1.00 78.06 103 ARG A N 1
ATOM 820 C CA . ARG A 1 103 ? -11.653 -6.230 3.075 1.00 78.06 103 ARG A CA 1
ATOM 821 C C . ARG A 1 103 ? -12.974 -6.770 3.633 1.00 78.06 103 ARG A C 1
ATOM 823 O O . ARG A 1 103 ? -13.991 -6.082 3.582 1.00 78.06 103 ARG A O 1
ATOM 830 N N . ASN A 1 104 ? -12.958 -8.006 4.120 1.00 80.31 104 ASN A N 1
ATOM 831 C CA . ASN A 1 104 ? -14.138 -8.714 4.605 1.00 80.31 104 ASN A CA 1
ATOM 832 C C . ASN A 1 104 ? -14.401 -8.500 6.107 1.00 80.31 104 ASN A C 1
ATOM 834 O O . ASN A 1 104 ? -15.387 -9.037 6.607 1.00 80.31 104 ASN A O 1
ATOM 838 N N . ALA A 1 105 ? -13.549 -7.757 6.823 1.00 77.88 105 ALA A N 1
ATOM 839 C CA . ALA A 1 105 ? -13.758 -7.450 8.235 1.00 77.88 105 ALA A CA 1
ATOM 840 C C . ALA A 1 105 ? -15.104 -6.737 8.424 1.00 77.88 105 ALA A C 1
ATOM 842 O O . ALA A 1 105 ? -15.448 -5.861 7.630 1.00 77.88 105 ALA A O 1
ATOM 843 N N . SER A 1 106 ? -15.882 -7.105 9.439 1.00 73.94 106 SER A N 1
ATOM 844 C CA . SER A 1 106 ? -17.219 -6.533 9.647 1.00 73.94 106 SER A CA 1
ATOM 845 C C . SER A 1 106 ? -17.139 -5.079 10.106 1.00 73.94 106 SER A C 1
ATOM 847 O O . SER A 1 106 ? -17.688 -4.198 9.444 1.00 73.94 106 SER A O 1
ATOM 849 N N . ASP A 1 107 ? -16.379 -4.840 11.168 1.00 74.12 107 ASP A N 1
ATOM 850 C CA . ASP A 1 107 ? -16.209 -3.547 11.822 1.00 74.12 107 ASP A CA 1
ATOM 851 C C . ASP A 1 107 ? -14.763 -3.385 12.312 1.00 74.12 107 ASP A C 1
ATOM 853 O O . ASP A 1 107 ? -13.927 -4.286 12.166 1.00 74.12 107 ASP A O 1
ATOM 857 N N . VAL A 1 108 ? -14.475 -2.213 12.873 1.00 68.69 108 VAL A N 1
ATOM 858 C CA . VAL A 1 108 ? -13.160 -1.878 13.425 1.00 68.69 108 VAL A CA 1
ATOM 859 C C . VAL A 1 108 ? -12.844 -2.677 14.698 1.00 68.69 108 VAL A C 1
ATOM 861 O O . VAL A 1 108 ? -11.689 -3.021 14.927 1.00 68.69 108 VAL A O 1
ATOM 864 N N . ALA A 1 109 ? -13.854 -3.032 15.497 1.00 65.94 109 ALA A N 1
ATOM 865 C CA . ALA A 1 109 ? -13.686 -3.792 16.739 1.00 65.94 109 ALA A CA 1
ATOM 866 C C . ALA A 1 109 ? -13.234 -5.246 16.506 1.00 65.94 109 ALA A C 1
ATOM 868 O O . ALA A 1 109 ? -12.623 -5.856 17.382 1.00 65.94 109 ALA A O 1
ATOM 869 N N . HIS A 1 110 ? -13.523 -5.804 15.330 1.00 68.19 110 HIS A N 1
ATOM 870 C CA . HIS A 1 110 ? -13.109 -7.146 14.924 1.00 68.19 110 HIS A CA 1
ATOM 871 C C . HIS A 1 110 ? -11.744 -7.175 14.221 1.00 68.19 110 HIS A C 1
ATOM 873 O O . HIS A 1 110 ? -11.295 -8.255 13.835 1.00 68.19 110 HIS A O 1
ATOM 879 N N . LEU A 1 111 ? -11.074 -6.029 14.046 1.00 69.75 111 LEU A N 1
ATOM 880 C CA . LEU A 1 111 ? -9.709 -5.996 13.528 1.00 69.75 111 LEU A CA 1
ATOM 881 C C . LEU A 1 111 ? -8.729 -6.370 14.636 1.00 69.75 111 LEU A C 1
ATOM 883 O O . LEU A 1 111 ? -8.524 -5.628 15.593 1.00 69.75 111 LEU A O 1
ATOM 887 N N . VAL A 1 112 ? -8.089 -7.526 14.487 1.00 69.56 112 VAL A N 1
ATOM 888 C CA . VAL A 1 112 ? -6.991 -7.918 15.371 1.00 69.56 112 VAL A CA 1
ATOM 889 C C . VAL A 1 112 ? -5.732 -7.164 14.938 1.00 69.56 112 VAL A C 1
ATOM 891 O O . VAL A 1 112 ? -5.412 -7.139 13.750 1.00 69.56 112 VAL A O 1
ATOM 894 N N . ASP A 1 113 ? -4.983 -6.597 15.886 1.00 66.62 113 ASP A N 1
ATOM 895 C CA . ASP A 1 113 ? -3.729 -5.861 15.625 1.00 66.62 113 ASP A CA 1
ATOM 896 C C . ASP A 1 113 ? -2.751 -6.657 14.733 1.00 66.62 113 ASP A C 1
ATOM 898 O O . ASP A 1 113 ? -2.183 -6.144 13.769 1.00 66.62 113 ASP A O 1
ATOM 902 N N . GLN A 1 114 ? -2.676 -7.974 14.945 1.00 70.94 114 GLN A N 1
ATOM 903 C CA . GLN A 1 114 ? -1.894 -8.889 14.113 1.00 70.94 114 GLN A CA 1
ATOM 904 C C . GLN A 1 114 ? -2.344 -8.926 12.637 1.00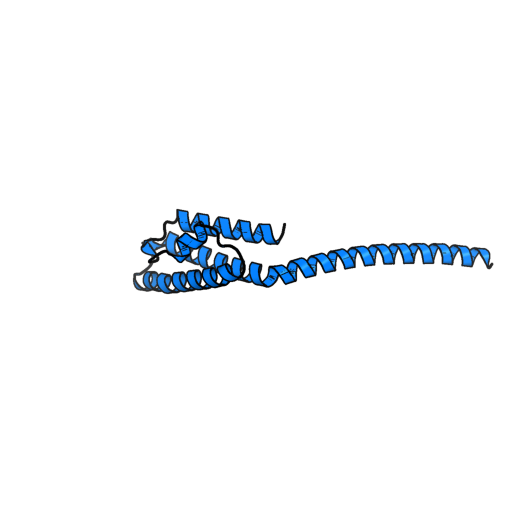 70.94 114 GLN A C 1
ATOM 906 O O . GLN A 1 114 ? -1.513 -9.085 11.745 1.00 70.94 114 GLN A O 1
ATOM 911 N N . GLU A 1 115 ? -3.638 -8.798 12.340 1.00 71.81 115 GLU A N 1
ATOM 912 C CA . GLU A 1 115 ? -4.143 -8.791 10.960 1.00 71.81 115 GLU A CA 1
ATOM 913 C C . GLU A 1 115 ? -3.820 -7.476 10.239 1.00 71.81 115 GLU A C 1
ATOM 915 O O . GLU A 1 115 ? -3.490 -7.492 9.050 1.00 71.81 115 GLU A O 1
ATOM 920 N N . LEU A 1 116 ? -3.849 -6.354 10.965 1.00 71.06 116 LEU A N 1
ATOM 921 C CA . LEU A 1 116 ? -3.391 -5.047 10.484 1.00 71.06 116 LEU A CA 1
ATOM 922 C C . LEU A 1 116 ? -1.887 -5.055 10.187 1.00 71.06 116 LEU A C 1
ATOM 924 O O . LEU A 1 116 ? -1.472 -4.614 9.114 1.00 71.06 116 LEU A O 1
ATOM 928 N N . GLU A 1 117 ? -1.080 -5.605 11.095 1.00 72.00 117 GLU A N 1
ATOM 929 C CA . GLU A 1 117 ? 0.370 -5.757 10.927 1.00 72.00 117 GLU A CA 1
ATOM 930 C C . GLU A 1 117 ? 0.703 -6.553 9.656 1.00 72.00 117 GLU A C 1
ATOM 932 O O . GLU A 1 117 ? 1.463 -6.092 8.801 1.00 72.00 117 GLU A O 1
ATOM 937 N N . LEU A 1 118 ? 0.059 -7.712 9.479 1.00 74.75 118 LEU A N 1
ATOM 938 C CA . LEU A 1 118 ? 0.255 -8.569 8.310 1.00 74.75 118 LEU A CA 1
ATOM 939 C C . LEU A 1 118 ? -0.177 -7.878 7.009 1.00 74.75 118 LEU A C 1
ATOM 941 O O . LEU A 1 118 ? 0.522 -7.975 6.000 1.00 74.75 118 LEU A O 1
ATOM 945 N N . ALA A 1 119 ? -1.292 -7.143 7.013 1.00 73.62 119 ALA A N 1
ATOM 946 C CA . ALA A 1 119 ? -1.731 -6.374 5.849 1.00 73.62 119 ALA A CA 1
ATOM 947 C C . ALA A 1 119 ? -0.719 -5.276 5.465 1.00 73.62 119 ALA A C 1
ATOM 949 O O . ALA A 1 119 ? -0.422 -5.093 4.280 1.00 73.62 119 ALA A O 1
ATOM 950 N N . ILE A 1 120 ? -0.146 -4.583 6.455 1.00 76.19 120 ILE A N 1
ATOM 951 C CA . ILE A 1 120 ? 0.895 -3.565 6.256 1.00 76.19 120 ILE A CA 1
ATOM 952 C C . ILE A 1 120 ? 2.169 -4.189 5.672 1.00 76.19 120 ILE A C 1
ATOM 954 O O . ILE A 1 120 ? 2.735 -3.648 4.718 1.00 76.19 120 ILE A O 1
ATOM 958 N N . GLU A 1 121 ? 2.632 -5.316 6.216 1.00 78.38 121 GLU A N 1
ATOM 959 C CA . GLU A 1 121 ? 3.819 -6.015 5.710 1.00 78.38 121 GLU A CA 1
ATOM 960 C C . GLU A 1 121 ? 3.637 -6.487 4.268 1.00 78.38 121 GLU A C 1
ATOM 962 O O . GLU A 1 121 ? 4.526 -6.294 3.434 1.00 78.38 121 GLU A O 1
ATOM 967 N N . VAL A 1 122 ? 2.465 -7.040 3.953 1.00 80.88 122 VAL A N 1
ATOM 968 C CA . VAL A 1 122 ? 2.124 -7.468 2.597 1.00 80.88 122 VAL A CA 1
ATOM 969 C C . VAL A 1 122 ? 2.189 -6.293 1.626 1.00 80.88 122 VAL A C 1
ATOM 971 O O . VAL A 1 122 ? 2.855 -6.397 0.599 1.00 80.88 122 VAL A O 1
ATOM 974 N N . ILE A 1 123 ? 1.582 -5.149 1.949 1.00 76.25 123 ILE A N 1
ATOM 975 C CA . ILE A 1 123 ? 1.620 -3.980 1.058 1.00 76.25 123 ILE A CA 1
ATOM 976 C C . ILE A 1 123 ? 3.039 -3.434 0.902 1.00 76.25 123 ILE A C 1
ATOM 978 O O . ILE A 1 123 ? 3.442 -3.104 -0.212 1.00 76.25 123 ILE A O 1
ATOM 982 N N . LYS A 1 124 ? 3.836 -3.391 1.976 1.00 76.00 124 LYS A N 1
ATOM 983 C CA . LYS A 1 124 ? 5.257 -3.011 1.892 1.00 76.00 124 LYS A CA 1
ATOM 984 C C . LYS A 1 124 ? 6.040 -3.948 0.970 1.00 76.00 124 LYS A C 1
ATOM 986 O O . LYS A 1 124 ? 6.870 -3.482 0.188 1.00 76.00 124 LYS A O 1
ATOM 991 N N . SER A 1 125 ? 5.772 -5.252 1.039 1.00 79.06 125 SER A N 1
ATOM 992 C CA . SER A 1 125 ? 6.388 -6.249 0.162 1.00 79.06 125 SER A CA 1
ATOM 993 C C . SER A 1 125 ? 5.973 -6.061 -1.299 1.00 79.06 125 SER A C 1
ATOM 995 O O . SER A 1 125 ? 6.841 -6.078 -2.169 1.00 79.06 125 SER A O 1
ATOM 997 N N . GLU A 1 126 ? 4.690 -5.813 -1.571 1.00 75.25 126 GLU A N 1
ATOM 998 C CA . GLU A 1 126 ? 4.173 -5.556 -2.923 1.00 75.25 126 GLU A CA 1
ATOM 999 C C . GLU A 1 126 ? 4.750 -4.255 -3.507 1.00 75.25 126 GLU A C 1
ATOM 1001 O O . GLU A 1 126 ? 5.188 -4.236 -4.655 1.00 75.25 126 GLU A O 1
ATOM 1006 N N . ILE A 1 127 ? 4.859 -3.185 -2.708 1.00 74.12 127 ILE A N 1
ATOM 1007 C CA . ILE A 1 127 ? 5.537 -1.947 -3.124 1.00 74.12 127 ILE A CA 1
ATOM 1008 C C . ILE A 1 127 ? 6.987 -2.247 -3.492 1.00 74.12 127 ILE A C 1
ATOM 1010 O O . ILE A 1 127 ? 7.439 -1.836 -4.557 1.00 74.12 127 ILE A O 1
ATOM 1014 N N . LYS A 1 128 ? 7.721 -2.982 -2.651 1.00 75.06 128 LYS A N 1
ATOM 1015 C CA . LYS A 1 128 ? 9.116 -3.336 -2.935 1.00 75.06 128 LYS A CA 1
ATOM 1016 C C . LYS A 1 128 ? 9.246 -4.147 -4.230 1.00 75.06 128 LYS A C 1
ATOM 1018 O O . LYS A 1 128 ? 10.098 -3.830 -5.055 1.00 75.06 128 LYS A O 1
ATOM 1023 N N . ALA A 1 129 ? 8.353 -5.110 -4.453 1.00 74.12 129 ALA A N 1
ATOM 1024 C CA . ALA A 1 129 ? 8.322 -5.928 -5.663 1.00 74.12 129 ALA A CA 1
ATOM 1025 C C . ALA A 1 129 ? 8.022 -5.128 -6.946 1.00 74.12 129 ALA A C 1
ATOM 1027 O O . ALA A 1 129 ? 8.426 -5.541 -8.029 1.00 74.12 129 ALA A O 1
ATOM 1028 N N . LEU A 1 130 ? 7.347 -3.974 -6.857 1.00 66.56 130 LEU A N 1
ATOM 1029 C CA . LEU A 1 130 ? 7.165 -3.078 -8.008 1.00 66.56 130 LEU A CA 1
ATOM 1030 C C . LEU A 1 130 ? 8.457 -2.352 -8.415 1.00 66.56 130 LEU A C 1
ATOM 1032 O O . LEU A 1 130 ? 8.556 -1.866 -9.549 1.00 66.56 130 LEU A O 1
ATOM 1036 N N . TRP A 1 131 ? 9.428 -2.247 -7.508 1.00 63.81 131 TRP A N 1
ATOM 1037 C CA . TRP A 1 131 ? 10.665 -1.492 -7.709 1.00 63.81 131 TRP A CA 1
ATOM 1038 C C . TRP A 1 131 ? 11.902 -2.376 -7.908 1.00 63.81 131 TRP A C 1
ATOM 1040 O O . TRP A 1 131 ? 12.803 -1.938 -8.629 1.00 63.81 131 TRP A O 1
ATOM 1050 N N . ASP A 1 132 ? 11.907 -3.609 -7.391 1.00 59.19 132 ASP A N 1
ATOM 1051 C CA . ASP A 1 132 ? 12.891 -4.665 -7.707 1.00 59.19 132 ASP A CA 1
ATOM 1052 C C . ASP A 1 132 ? 12.801 -5.091 -9.188 1.00 59.19 132 ASP A C 1
ATOM 1054 O O . ASP A 1 132 ? 13.826 -5.060 -9.906 1.00 59.19 132 ASP A O 1
#

Mean predicted aligned error: 12.64 Å

Foldseek 3Di:
DVVVVVVVVVVVVVVVVVVVVVVVVVVVVVVVVVVLCVLCVVLLVLLVVLLVLLVVLLVCVVVVVVDDPVRQVVSFVSLVVSLVSLVVNVVVDPDDPLSVCSNPQPGSVSDDSVSSVVSNVVSVVVSVVSVD

Solvent-accessible surface area (backbone atoms only — not comparable to full-atom values): 7404 Å² total; per-residue (Å²): 119,65,70,63,54,53,53,53,48,51,52,50,50,50,50,50,50,52,52,50,49,54,50,48,52,52,49,55,52,50,50,52,48,49,52,52,47,63,71,37,44,66,57,47,51,50,48,50,54,45,46,52,52,50,52,51,52,49,57,55,56,75,44,48,92,75,53,48,74,76,55,55,62,54,46,48,62,51,53,53,50,45,34,51,48,52,53,58,42,49,78,75,41,88,74,52,72,53,54,50,50,62,52,66,49,87,51,68,88,74,59,50,69,70,55,55,51,50,34,48,52,50,47,54,50,52,52,49,62,72,72,110

Radius of gyration: 26.09 Å; Cα contacts (8 Å, |Δi|>4): 62; chains: 1; bounding box: 67×34×69 Å

Nearest PDB structures (foldseek):
  8gl3-assembly1_A  TM=4.964E-01  e=6.712E-01  synthetic construct
  2b0h-assembly1_A  TM=3.997E-01  e=3.751E-01  Mus musculus
  8w6f-assembly1_A  TM=6.131E-01  e=5.452E+00  artificial sequences

Secondary structure (DSSP, 8-state):
-HHHHHHHHHHHHHHHHHHHHHHHHHHHHHHHHHHHHHHHHHHHHHHHHHHHHHHHHHHHHHTTTT--HHHHHHHHHHHHHHHHHHHHHHTTS---HHHHHHHH--SSTT--HHHHHHHHHHHHHHHHHHH-